Protein AF-A0A410JWW4-F1 (afdb_monomer_lite)

Sequence (128 aa):
MNNLTDREINEAKKRTKYIYPDNISHEHNDCIKIAYEWLDAQKKNKSQTTKRFMLKHYIQEWSGKYISTSDVEVAATLHPEINGQYPFYNISSRLTEPSVSRLENIGEPEHSNTNRNKHKSEIYKLHE

Radius of gyration: 13.79 Å; chains: 1; bounding box: 29×35×34 Å

Foldseek 3Di:
DPPDDPVLLVVLLVVQDDPCPVDADDPDLLLLLLLLQQVVQFDFAPDWDPDFDPVQVLSCLLQVDHHDLNSNRSSLSPHPRWDDGPPIIRTDPQGEREDPVSCVPRDDPPPPDDDNVRRDCV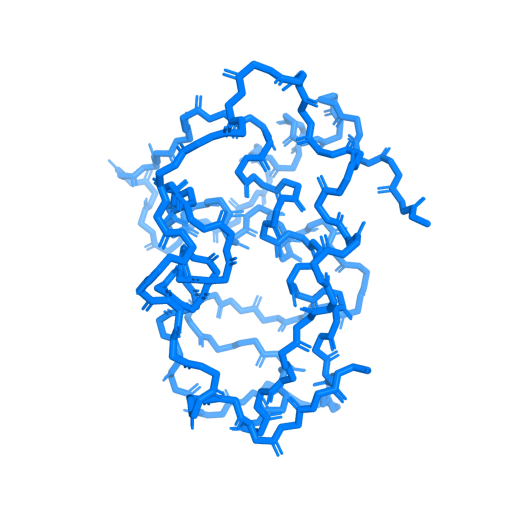SHNHYD

Structure (mmCIF, N/CA/C/O backbone):
data_AF-A0A410JWW4-F1
#
_entry.id   AF-A0A410JWW4-F1
#
loop_
_atom_site.group_PDB
_atom_site.id
_atom_site.type_symbol
_atom_site.label_atom_id
_atom_site.label_alt_id
_atom_site.label_comp_id
_atom_site.label_asym_id
_atom_site.label_entity_id
_atom_site.label_seq_id
_atom_site.pdbx_PDB_ins_code
_atom_site.Cartn_x
_atom_site.Cartn_y
_atom_site.Cartn_z
_atom_site.occupancy
_atom_site.B_iso_or_equiv
_atom_site.auth_seq_id
_atom_site.auth_comp_id
_atom_site.auth_asym_id
_atom_site.auth_atom_id
_atom_site.pdbx_PDB_model_num
ATOM 1 N N . MET A 1 1 ? -8.385 -6.207 -10.343 1.00 47.81 1 MET A N 1
ATOM 2 C CA . MET A 1 1 ? -7.056 -5.595 -10.158 1.00 47.81 1 MET A CA 1
ATOM 3 C C . MET A 1 1 ? -7.096 -4.190 -10.718 1.00 47.81 1 MET A C 1
ATOM 5 O O . MET A 1 1 ? -7.490 -4.021 -11.868 1.00 47.81 1 MET A O 1
ATOM 9 N N . ASN A 1 2 ? -6.752 -3.197 -9.899 1.00 56.06 2 ASN A N 1
ATOM 10 C CA . ASN A 1 2 ? -6.507 -1.845 -10.388 1.00 56.06 2 ASN A CA 1
ATOM 11 C C . ASN A 1 2 ? -5.116 -1.838 -11.027 1.00 56.06 2 ASN A C 1
ATOM 13 O O . ASN A 1 2 ? -4.115 -1.923 -10.323 1.00 56.06 2 ASN A O 1
ATOM 17 N N . ASN A 1 3 ? -5.042 -1.754 -12.354 1.00 69.81 3 ASN A N 1
ATOM 18 C CA . ASN A 1 3 ? -3.763 -1.643 -13.054 1.00 69.81 3 ASN A CA 1
ATOM 19 C C . ASN A 1 3 ? -3.198 -0.229 -12.866 1.00 69.81 3 ASN A C 1
ATOM 21 O O . ASN A 1 3 ? -3.427 0.643 -13.702 1.00 69.81 3 ASN A O 1
ATOM 25 N N . LEU A 1 4 ? -2.482 -0.002 -11.760 1.00 86.81 4 LEU A N 1
ATOM 26 C CA . LEU A 1 4 ? -1.752 1.243 -11.517 1.00 86.81 4 LEU A CA 1
ATOM 27 C C . LEU A 1 4 ? -0.768 1.502 -12.662 1.00 86.81 4 LEU A C 1
ATOM 29 O O . LEU A 1 4 ? 0.158 0.720 -12.895 1.00 86.81 4 LEU A O 1
ATOM 33 N N . THR A 1 5 ? -0.952 2.619 -13.360 1.00 90.75 5 THR A N 1
ATOM 34 C CA . THR A 1 5 ? -0.058 3.025 -14.446 1.00 90.75 5 THR A CA 1
ATOM 35 C C . THR A 1 5 ? 1.188 3.718 -13.903 1.00 90.75 5 THR A C 1
ATOM 37 O O . THR A 1 5 ? 1.152 4.395 -12.873 1.00 90.75 5 THR A O 1
ATOM 40 N N . ASP A 1 6 ? 2.298 3.641 -14.639 1.00 91.69 6 ASP A N 1
ATOM 41 C CA . ASP A 1 6 ? 3.528 4.354 -14.268 1.00 91.69 6 ASP A CA 1
ATOM 42 C C . ASP A 1 6 ? 3.313 5.866 -14.162 1.00 91.69 6 ASP A C 1
ATOM 44 O O . ASP A 1 6 ? 3.928 6.533 -13.331 1.00 91.69 6 ASP A O 1
ATOM 48 N N . ARG A 1 7 ? 2.393 6.409 -14.968 1.00 93.50 7 ARG A N 1
ATOM 49 C CA . ARG A 1 7 ? 1.996 7.815 -14.892 1.00 93.50 7 ARG A CA 1
ATOM 50 C C . ARG A 1 7 ? 1.359 8.141 -13.543 1.00 93.50 7 ARG A C 1
ATOM 52 O O . ARG A 1 7 ? 1.766 9.110 -12.911 1.00 93.50 7 ARG A O 1
ATOM 59 N N . GLU A 1 8 ? 0.390 7.348 -13.093 1.00 94.94 8 GLU A N 1
ATOM 60 C CA . GLU A 1 8 ? -0.265 7.556 -11.793 1.00 94.94 8 GLU A CA 1
ATOM 61 C C . GLU A 1 8 ? 0.720 7.415 -10.638 1.00 94.94 8 GLU A C 1
ATOM 63 O O . GLU A 1 8 ? 0.705 8.231 -9.718 1.00 94.94 8 GLU A O 1
ATOM 68 N N . ILE A 1 9 ? 1.616 6.429 -10.714 1.00 95.69 9 ILE A N 1
ATOM 69 C CA . ILE A 1 9 ? 2.665 6.223 -9.716 1.00 95.69 9 ILE A CA 1
ATOM 70 C C . ILE A 1 9 ? 3.601 7.434 -9.659 1.00 95.69 9 ILE A C 1
ATOM 72 O O . ILE A 1 9 ? 3.890 7.941 -8.577 1.00 95.69 9 ILE A O 1
ATOM 76 N N . ASN A 1 10 ? 4.047 7.943 -10.807 1.00 95.25 10 ASN A N 1
ATOM 77 C CA . ASN A 1 10 ? 4.946 9.093 -10.855 1.00 95.25 10 ASN A CA 1
ATOM 78 C C . ASN A 1 10 ? 4.280 10.387 -10.366 1.00 95.25 10 ASN A C 1
ATOM 80 O O . ASN A 1 10 ? 4.928 11.184 -9.691 1.00 95.25 10 ASN A O 1
ATOM 84 N N . GLU A 1 11 ? 2.988 10.588 -10.633 1.00 96.12 11 GLU A N 1
ATOM 85 C CA . GLU A 1 11 ? 2.239 11.707 -10.050 1.00 96.12 11 GLU A CA 1
ATOM 86 C C . GLU A 1 11 ? 2.031 11.534 -8.540 1.00 96.12 11 GLU A C 1
ATOM 88 O O . GLU A 1 11 ? 2.179 12.487 -7.771 1.00 96.12 11 GLU A O 1
ATOM 93 N N . ALA A 1 12 ? 1.765 10.310 -8.079 1.00 96.12 12 ALA A N 1
ATOM 94 C CA . ALA A 1 12 ? 1.653 10.022 -6.657 1.00 96.12 12 ALA A CA 1
ATOM 95 C C . ALA A 1 12 ? 2.970 10.275 -5.914 1.00 96.12 12 ALA A C 1
ATOM 97 O O . ALA A 1 12 ? 2.942 10.881 -4.842 1.00 96.12 12 ALA A O 1
ATOM 98 N N . LYS A 1 13 ? 4.122 9.918 -6.497 1.00 96.56 13 LYS A N 1
ATOM 99 C CA . LYS A 1 13 ? 5.445 10.203 -5.915 1.00 96.56 13 LYS A CA 1
ATOM 100 C C . LYS A 1 13 ? 5.651 11.688 -5.608 1.00 96.56 13 LYS A C 1
ATOM 102 O O . LYS A 1 13 ? 6.256 12.010 -4.590 1.00 96.56 13 LYS A O 1
ATOM 107 N N . LYS A 1 14 ? 5.127 12.591 -6.444 1.00 95.31 14 LYS A N 1
ATOM 108 C CA . LYS A 1 14 ? 5.266 14.049 -6.265 1.00 95.31 14 LYS A CA 1
ATOM 109 C C . LYS A 1 14 ? 4.431 14.602 -5.109 1.00 95.31 14 LYS A C 1
ATOM 111 O O . LYS A 1 14 ? 4.823 15.587 -4.497 1.00 95.31 14 LYS A O 1
ATOM 116 N N . ARG A 1 15 ? 3.272 13.996 -4.827 1.00 94.69 15 ARG A N 1
ATOM 117 C CA . ARG A 1 15 ? 2.331 14.459 -3.785 1.00 94.69 15 ARG A CA 1
ATOM 118 C C . ARG A 1 15 ? 2.381 13.648 -2.489 1.00 94.69 15 ARG A C 1
ATOM 120 O O . ARG A 1 15 ? 1.729 14.021 -1.517 1.00 94.69 15 ARG A O 1
ATOM 127 N N . THR A 1 16 ? 3.099 12.526 -2.482 1.00 96.38 16 THR A N 1
ATOM 128 C CA . THR A 1 16 ? 3.241 11.664 -1.305 1.00 96.38 16 THR A CA 1
ATOM 129 C C . THR A 1 16 ? 3.974 12.423 -0.209 1.00 96.38 16 T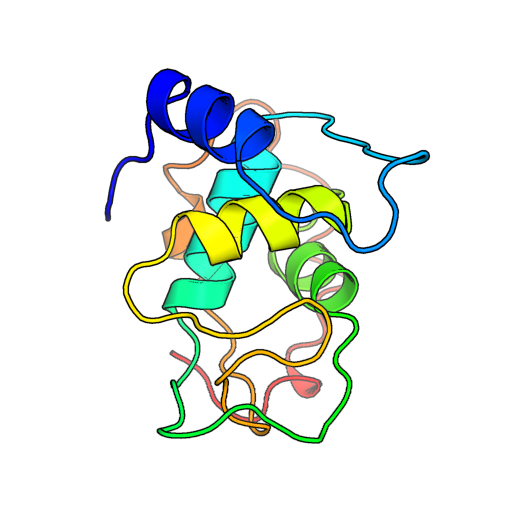HR A C 1
ATOM 131 O O . THR A 1 16 ? 5.041 12.995 -0.427 1.00 96.38 16 THR A O 1
ATOM 134 N N . LYS A 1 17 ? 3.401 12.423 0.995 1.00 94.75 17 LYS A N 1
ATOM 135 C CA . LYS A 1 17 ? 4.056 12.990 2.170 1.00 94.75 17 LYS A CA 1
ATOM 136 C C . LYS A 1 17 ? 4.960 11.935 2.798 1.00 94.75 17 LYS A C 1
ATOM 138 O O . LYS A 1 17 ? 4.498 11.141 3.614 1.00 94.75 17 LYS A O 1
ATOM 143 N N . TYR A 1 18 ? 6.229 11.955 2.414 1.00 95.06 18 TYR A N 1
ATOM 144 C CA . TYR A 1 18 ? 7.246 11.065 2.966 1.00 95.06 18 TYR A CA 1
ATOM 145 C C . TYR A 1 18 ? 7.582 11.430 4.411 1.00 95.06 18 TYR A C 1
ATOM 147 O O . TYR A 1 18 ? 7.784 12.601 4.739 1.00 95.06 18 TYR A O 1
ATOM 155 N N . ILE A 1 19 ? 7.700 10.421 5.270 1.00 93.25 19 ILE A N 1
ATOM 156 C CA . ILE A 1 19 ? 8.191 10.583 6.642 1.00 93.25 19 ILE A CA 1
ATOM 157 C C . ILE A 1 19 ? 9.685 10.950 6.679 1.00 93.25 19 ILE A C 1
ATOM 159 O O . ILE A 1 19 ? 10.128 11.622 7.608 1.00 93.25 19 ILE A O 1
ATOM 163 N N . TYR A 1 20 ? 10.448 10.549 5.655 1.00 90.69 20 TYR A N 1
ATOM 164 C CA . TYR A 1 20 ? 11.869 10.868 5.483 1.00 90.69 20 TYR A CA 1
ATOM 165 C C . TYR A 1 20 ? 12.105 11.549 4.121 1.00 90.69 20 TYR A C 1
ATOM 167 O O . TYR A 1 20 ? 12.564 10.892 3.186 1.00 90.69 20 TYR A O 1
ATOM 175 N N . PRO A 1 21 ? 11.777 12.847 3.972 1.00 88.81 21 PRO A N 1
ATOM 176 C CA . PRO A 1 21 ? 11.843 13.539 2.680 1.00 88.81 21 PRO A CA 1
ATOM 177 C C . PRO A 1 21 ? 13.263 13.632 2.098 1.00 88.81 21 PRO A C 1
ATOM 179 O O . PRO A 1 21 ? 13.413 13.641 0.882 1.00 88.81 21 PRO A O 1
ATOM 182 N N . ASP A 1 22 ? 14.299 13.625 2.941 1.00 90.50 22 ASP A N 1
ATOM 183 C CA . ASP A 1 22 ? 15.704 13.675 2.505 1.00 90.50 22 ASP A CA 1
ATOM 184 C C . ASP A 1 22 ? 16.278 12.297 2.115 1.00 90.50 22 ASP A C 1
ATOM 186 O O . ASP A 1 22 ? 17.436 12.193 1.716 1.00 90.50 22 ASP A O 1
ATOM 190 N N . ASN A 1 23 ? 15.499 11.216 2.256 1.00 87.44 23 ASN A N 1
ATOM 191 C CA . ASN A 1 23 ? 15.943 9.842 2.004 1.00 87.44 23 ASN A CA 1
ATOM 192 C C . ASN A 1 23 ? 14.845 9.014 1.320 1.00 87.44 23 ASN A C 1
ATOM 194 O O . ASN A 1 23 ? 14.411 7.969 1.815 1.00 87.44 23 ASN A O 1
ATOM 198 N N . ILE A 1 24 ? 14.360 9.528 0.191 1.00 90.25 24 ILE A N 1
ATOM 199 C CA . ILE A 1 24 ? 13.378 8.850 -0.655 1.00 90.25 24 ILE A CA 1
ATOM 200 C C . ILE A 1 24 ? 14.115 7.848 -1.545 1.00 90.25 24 ILE A C 1
ATOM 202 O O . ILE A 1 24 ? 15.019 8.223 -2.289 1.00 90.25 24 ILE A O 1
ATOM 206 N N . SER A 1 25 ? 13.704 6.581 -1.496 1.00 87.12 25 SER A N 1
ATOM 207 C CA . SER A 1 25 ? 14.258 5.525 -2.349 1.00 87.12 25 SER A CA 1
ATOM 208 C C . SER A 1 25 ? 13.142 4.792 -3.081 1.00 87.12 25 SER A C 1
ATOM 210 O O . SER A 1 25 ? 12.239 4.245 -2.450 1.00 87.12 25 SER A O 1
ATOM 212 N N . HIS A 1 26 ? 13.213 4.780 -4.409 1.00 85.94 26 HIS A N 1
ATOM 213 C CA . HIS A 1 26 ? 12.315 4.033 -5.284 1.00 85.94 26 HIS A CA 1
ATOM 214 C C . HIS A 1 26 ? 13.161 3.279 -6.302 1.00 85.94 26 HIS A C 1
ATOM 216 O O . HIS A 1 26 ? 13.718 3.900 -7.206 1.00 85.94 26 HIS A O 1
ATOM 222 N N . GLU A 1 27 ? 13.262 1.959 -6.162 1.00 78.56 27 GLU A N 1
ATOM 223 C CA . GLU A 1 27 ? 14.019 1.142 -7.119 1.00 78.56 27 GLU A CA 1
ATOM 224 C C . GLU A 1 27 ? 13.217 0.908 -8.401 1.00 78.56 27 GLU A C 1
ATOM 226 O O . GLU A 1 27 ? 13.719 1.129 -9.500 1.00 78.56 27 GLU A O 1
ATOM 231 N N . HIS A 1 28 ? 11.949 0.505 -8.269 1.00 88.62 28 HIS A N 1
ATOM 232 C CA . HIS A 1 28 ? 11.073 0.239 -9.406 1.00 88.62 28 HIS A CA 1
ATOM 233 C C . HIS A 1 28 ? 9.607 0.537 -9.076 1.00 88.62 28 HIS A C 1
ATOM 235 O O . HIS A 1 28 ? 9.167 0.387 -7.935 1.00 88.62 28 HIS A O 1
ATOM 241 N N . ASN A 1 29 ? 8.813 0.909 -10.085 1.00 93.06 29 ASN A N 1
ATOM 242 C CA . ASN A 1 29 ? 7.371 1.122 -9.910 1.00 93.06 29 ASN A CA 1
ATOM 243 C C . ASN A 1 29 ? 6.636 -0.157 -9.492 1.00 93.06 29 ASN A C 1
ATOM 245 O O . ASN A 1 29 ? 5.616 -0.087 -8.811 1.00 93.06 29 ASN A O 1
ATOM 249 N N . ASP A 1 30 ? 7.170 -1.324 -9.842 1.00 91.69 30 ASP A N 1
ATOM 250 C CA . ASP A 1 30 ? 6.588 -2.598 -9.425 1.00 91.69 30 ASP A CA 1
ATOM 251 C C . ASP A 1 30 ? 6.670 -2.807 -7.911 1.00 91.69 30 ASP A C 1
ATOM 253 O O . ASP A 1 30 ? 5.746 -3.380 -7.347 1.00 91.69 30 ASP A O 1
ATOM 257 N N . CYS A 1 31 ? 7.675 -2.261 -7.213 1.00 93.75 31 CYS A N 1
ATOM 258 C CA . CYS A 1 31 ? 7.716 -2.294 -5.746 1.00 93.75 31 CYS A CA 1
ATOM 259 C C . CYS A 1 31 ? 6.508 -1.563 -5.133 1.00 93.75 31 CYS A C 1
ATOM 261 O O . CYS A 1 31 ? 5.926 -2.020 -4.150 1.00 93.75 31 CYS A O 1
ATOM 263 N N . ILE A 1 32 ? 6.070 -0.469 -5.764 1.00 95.56 32 ILE A N 1
ATOM 264 C CA . ILE A 1 32 ? 4.875 0.286 -5.362 1.00 95.56 32 ILE A CA 1
ATOM 265 C C . ILE A 1 32 ? 3.604 -0.511 -5.674 1.00 95.56 32 ILE A C 1
ATOM 267 O O . ILE A 1 32 ? 2.705 -0.565 -4.837 1.00 95.56 32 ILE A O 1
ATOM 271 N N . LYS A 1 33 ? 3.531 -1.178 -6.833 1.00 95.06 33 LYS A N 1
ATOM 272 C CA . LYS A 1 33 ? 2.399 -2.057 -7.186 1.00 95.06 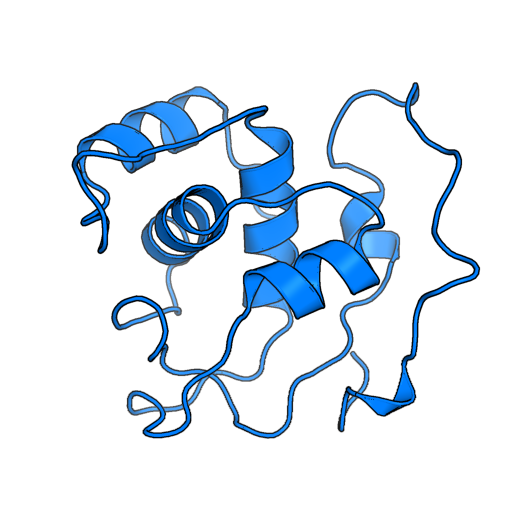33 LYS A CA 1
ATOM 273 C C . LYS A 1 33 ? 2.282 -3.244 -6.223 1.00 95.06 33 LYS A C 1
ATOM 275 O O . LYS A 1 33 ? 1.192 -3.532 -5.743 1.00 95.06 33 LYS A O 1
ATOM 280 N N . ILE A 1 34 ? 3.402 -3.877 -5.870 1.00 94.31 34 ILE A N 1
ATOM 281 C CA . ILE A 1 34 ? 3.464 -4.950 -4.866 1.00 94.31 34 ILE A CA 1
ATOM 282 C C . ILE A 1 34 ? 2.956 -4.441 -3.512 1.00 94.31 34 ILE A C 1
ATOM 284 O O . ILE A 1 34 ? 2.107 -5.074 -2.886 1.00 94.31 34 ILE A O 1
ATOM 288 N N . ALA A 1 35 ? 3.451 -3.287 -3.054 1.00 96.19 35 ALA A N 1
ATOM 289 C CA . ALA A 1 35 ? 2.998 -2.696 -1.799 1.00 96.19 35 ALA A CA 1
ATOM 290 C C . ALA A 1 35 ? 1.500 -2.346 -1.833 1.00 96.19 35 ALA A C 1
ATOM 292 O O . ALA A 1 35 ? 0.815 -2.523 -0.826 1.00 96.19 35 ALA A O 1
ATOM 293 N N . TYR A 1 36 ? 0.983 -1.900 -2.981 1.00 96.44 36 TYR A N 1
ATOM 294 C CA . TYR A 1 36 ? -0.437 -1.616 -3.174 1.00 96.44 36 TYR A CA 1
ATOM 295 C C . TYR A 1 36 ? -1.291 -2.874 -3.022 1.00 96.44 36 TYR A C 1
ATOM 297 O O . TYR A 1 36 ? -2.221 -2.865 -2.223 1.00 96.44 36 TYR A O 1
ATOM 305 N N . GLU A 1 37 ? -0.948 -3.961 -3.715 1.00 95.69 37 GLU A N 1
ATOM 306 C CA . GLU A 1 37 ? -1.685 -5.229 -3.622 1.00 95.69 37 GLU A CA 1
ATOM 307 C C . GLU A 1 37 ? -1.672 -5.804 -2.202 1.00 95.69 37 GLU A C 1
ATOM 309 O O . GLU A 1 37 ? -2.689 -6.292 -1.709 1.00 95.69 37 GLU A O 1
ATOM 314 N N . TRP A 1 38 ? -0.545 -5.683 -1.493 1.00 96.38 38 TRP A N 1
ATOM 315 C CA . TRP A 1 38 ? -0.479 -6.112 -0.098 1.00 96.38 38 TRP A CA 1
ATOM 316 C C . TRP A 1 38 ? -1.394 -5.276 0.809 1.00 96.38 38 TRP A C 1
ATOM 318 O O . TRP A 1 38 ? -2.062 -5.831 1.685 1.00 96.38 38 TRP A O 1
ATOM 328 N N . LEU A 1 39 ? -1.431 -3.949 0.618 1.00 96.75 39 LEU A N 1
ATOM 329 C CA . LEU A 1 39 ? -2.312 -3.040 1.364 1.00 96.75 39 LEU A CA 1
ATOM 330 C C . LEU A 1 39 ? -3.792 -3.280 1.033 1.00 96.75 39 LEU A C 1
ATOM 332 O O . LEU A 1 39 ? -4.635 -3.208 1.932 1.00 96.75 39 LEU A O 1
ATOM 336 N N . ASP A 1 40 ? -4.096 -3.592 -0.225 1.00 96.62 40 ASP A N 1
ATOM 337 C CA . ASP A 1 40 ? -5.444 -3.889 -0.703 1.00 96.62 40 ASP A CA 1
ATOM 338 C C . ASP A 1 40 ? -6.038 -5.128 -0.026 1.00 96.62 40 ASP A C 1
ATOM 340 O O . ASP A 1 40 ? -7.168 -5.083 0.461 1.00 96.62 40 ASP A O 1
ATOM 344 N N . ALA A 1 41 ? -5.241 -6.181 0.145 1.00 96.06 41 ALA A N 1
ATOM 345 C CA . ALA A 1 41 ? -5.654 -7.398 0.842 1.00 96.06 41 ALA A CA 1
ATOM 346 C C . ALA A 1 41 ? -5.916 -7.214 2.350 1.00 96.06 41 ALA A C 1
ATOM 348 O O . ALA A 1 41 ? -6.508 -8.077 3.000 1.00 96.06 41 ALA A O 1
ATOM 349 N N . GLN A 1 42 ? -5.477 -6.106 2.960 1.00 96.81 42 GLN A N 1
ATOM 350 C CA . GLN A 1 42 ? -5.688 -5.908 4.392 1.00 96.81 42 GLN A CA 1
ATOM 351 C C . GLN A 1 42 ? -7.146 -5.575 4.710 1.00 96.81 42 GLN A C 1
ATOM 353 O O . GLN A 1 42 ? -7.837 -4.877 3.971 1.00 96.81 42 GLN A O 1
ATOM 358 N N . LYS A 1 43 ? -7.594 -5.970 5.904 1.00 96.31 43 LYS A N 1
ATOM 359 C CA . LYS A 1 43 ? -8.832 -5.447 6.490 1.00 96.31 43 LYS A CA 1
ATOM 360 C C . LYS A 1 43 ? -8.629 -4.003 6.961 1.00 96.31 43 LYS A C 1
ATOM 362 O O . LYS A 1 43 ? -7.794 -3.753 7.835 1.00 96.31 43 LYS A O 1
ATOM 367 N N . LYS A 1 44 ? -9.435 -3.071 6.445 1.00 96.50 44 LYS A N 1
ATOM 368 C CA . LYS A 1 44 ? -9.416 -1.652 6.835 1.00 96.50 44 LYS A CA 1
ATOM 369 C C . LYS A 1 44 ? -10.244 -1.418 8.108 1.00 96.50 44 LYS A C 1
ATOM 371 O O . LYS A 1 44 ? -11.296 -2.021 8.319 1.00 96.50 44 LYS A O 1
ATOM 376 N N . ASN A 1 45 ? -9.764 -0.524 8.963 1.00 94.31 45 ASN A N 1
ATOM 377 C CA . ASN A 1 45 ? -10.441 -0.021 10.153 1.00 94.31 45 ASN A CA 1
ATOM 378 C C . ASN A 1 45 ? -11.044 1.363 9.874 1.00 94.31 45 ASN A C 1
ATOM 380 O O . ASN A 1 45 ? -10.573 2.101 9.009 1.00 94.31 45 ASN A O 1
ATOM 384 N N . LYS A 1 46 ? -12.051 1.752 10.668 1.00 92.12 46 LYS A N 1
ATOM 385 C CA . LYS A 1 46 ? -12.643 3.102 10.604 1.00 92.12 46 LYS A CA 1
ATOM 386 C C . LYS A 1 46 ? -11.676 4.202 11.057 1.00 92.12 46 LYS A C 1
ATOM 388 O O . LYS A 1 46 ? -11.795 5.337 10.618 1.00 92.12 46 LYS A O 1
ATOM 393 N N . SER A 1 47 ? -10.739 3.870 11.943 1.00 91.69 47 SER A N 1
ATOM 394 C CA . SER A 1 47 ? -9.723 4.777 12.475 1.00 91.69 47 SER A CA 1
ATOM 395 C C . SER A 1 47 ? -8.319 4.239 12.208 1.00 91.69 47 SER A C 1
ATOM 397 O O . SER A 1 47 ? -8.126 3.038 12.001 1.00 91.69 47 SER A O 1
ATOM 399 N N . GLN A 1 48 ? -7.326 5.128 12.262 1.00 90.88 48 GLN A N 1
ATOM 400 C CA . GLN A 1 48 ? -5.915 4.744 12.244 1.00 90.88 48 GLN A CA 1
ATOM 401 C C . GLN A 1 48 ? -5.603 3.784 13.396 1.00 90.88 48 GLN A C 1
ATOM 403 O O . GLN A 1 48 ? -6.174 3.882 14.487 1.00 90.88 48 GLN A O 1
ATOM 408 N N . THR A 1 49 ? -4.697 2.844 13.147 1.00 88.19 49 THR A N 1
ATOM 409 C CA . THR A 1 49 ? -4.168 1.980 14.200 1.00 88.19 49 THR A CA 1
ATOM 410 C C . THR A 1 49 ? -3.155 2.739 15.054 1.00 88.19 49 THR A C 1
ATOM 412 O O . THR A 1 49 ? -2.351 3.515 14.544 1.00 88.19 49 THR A O 1
ATOM 415 N N . THR A 1 50 ? -3.139 2.473 16.358 1.00 87.44 50 THR A N 1
ATOM 416 C CA . THR A 1 50 ? -2.072 2.949 17.254 1.00 87.44 50 THR A CA 1
ATOM 417 C C . THR A 1 50 ? -0.836 2.050 17.202 1.00 87.44 50 THR A C 1
ATOM 419 O O . THR A 1 50 ? 0.231 2.412 17.697 1.00 87.44 50 THR A O 1
ATOM 422 N N . LYS A 1 51 ? -0.953 0.860 16.597 1.00 88.06 51 LYS A N 1
ATOM 423 C CA . LYS A 1 51 ? 0.140 -0.105 16.511 1.00 88.06 51 LYS A CA 1
ATOM 424 C C . LYS A 1 51 ? 1.074 0.235 15.353 1.00 88.06 51 LYS A C 1
ATOM 426 O O . LYS A 1 51 ? 0.681 0.198 14.194 1.00 88.06 51 LYS A O 1
ATOM 431 N N . ARG A 1 52 ? 2.346 0.473 15.667 1.00 88.31 52 ARG A N 1
ATOM 432 C CA . ARG A 1 52 ? 3.394 0.670 14.664 1.00 88.31 52 ARG A CA 1
ATOM 433 C C . ARG A 1 52 ? 3.685 -0.636 13.928 1.00 88.31 52 ARG A C 1
ATOM 435 O O . ARG A 1 52 ? 4.085 -1.618 14.554 1.00 88.31 52 ARG A O 1
ATOM 442 N N . PHE A 1 53 ? 3.560 -0.620 12.606 1.00 83.94 53 PHE A N 1
ATOM 443 C CA . PHE A 1 53 ? 4.004 -1.718 11.753 1.00 83.94 53 PHE A CA 1
ATOM 444 C C . PHE A 1 53 ? 5.130 -1.267 10.831 1.00 83.94 53 PHE A C 1
ATOM 446 O O . PHE A 1 53 ? 5.014 -0.262 10.135 1.00 83.94 53 PHE A O 1
ATOM 453 N N . MET A 1 54 ? 6.216 -2.039 10.785 1.00 90.94 54 MET A N 1
ATOM 454 C CA . MET A 1 54 ? 7.229 -1.873 9.745 1.00 90.94 54 MET A CA 1
ATOM 455 C C . MET A 1 54 ? 6.776 -2.603 8.478 1.00 90.94 54 MET A C 1
ATOM 457 O O . MET A 1 54 ? 7.317 -3.653 8.142 1.00 90.94 54 MET A O 1
ATOM 461 N N . LEU A 1 55 ? 5.733 -2.079 7.822 1.00 93.62 55 LEU A N 1
ATOM 462 C CA . LEU A 1 55 ? 5.011 -2.776 6.747 1.00 93.62 55 LEU A CA 1
ATOM 463 C C . LEU A 1 55 ? 5.911 -3.237 5.609 1.00 93.62 55 LEU A C 1
ATOM 465 O O . LEU A 1 55 ? 5.713 -4.336 5.104 1.00 93.62 55 LEU A O 1
ATOM 469 N N . LYS A 1 56 ? 6.959 -2.471 5.289 1.00 93.81 56 LYS A N 1
ATOM 470 C CA . LYS A 1 56 ? 7.936 -2.881 4.281 1.00 93.81 56 LYS A CA 1
ATOM 471 C C . LYS A 1 56 ? 8.487 -4.288 4.531 1.00 93.81 56 LYS A C 1
ATOM 473 O O . LYS A 1 56 ? 8.585 -5.061 3.596 1.00 93.81 56 LYS A O 1
ATOM 478 N N . HIS A 1 57 ? 8.767 -4.675 5.778 1.00 92.31 57 HIS A N 1
ATOM 479 C CA . HIS A 1 57 ? 9.324 -5.998 6.064 1.00 92.31 57 HIS A CA 1
ATOM 480 C C . HIS A 1 57 ? 8.322 -7.122 5.782 1.00 92.31 57 HIS A C 1
ATOM 482 O O . HIS A 1 57 ? 8.707 -8.125 5.195 1.00 92.31 57 HIS A O 1
ATOM 488 N N . TYR A 1 58 ? 7.042 -6.918 6.106 1.00 93.25 58 TYR A N 1
ATOM 489 C CA . TYR A 1 58 ? 5.974 -7.876 5.800 1.00 93.25 58 TYR A CA 1
ATOM 490 C C . TYR A 1 58 ? 5.777 -8.031 4.289 1.00 93.25 58 TYR A C 1
ATOM 492 O O . TYR A 1 58 ? 5.675 -9.147 3.787 1.00 93.25 58 TYR A O 1
ATOM 500 N N . ILE A 1 59 ? 5.786 -6.914 3.556 1.00 94.19 59 ILE A N 1
ATOM 501 C CA . ILE A 1 59 ? 5.610 -6.903 2.098 1.00 94.19 59 ILE A CA 1
ATOM 502 C C . ILE A 1 59 ? 6.819 -7.545 1.406 1.00 94.19 59 ILE A C 1
ATOM 504 O O . ILE A 1 59 ? 6.645 -8.333 0.478 1.00 94.19 59 ILE A O 1
ATOM 508 N N . GLN A 1 60 ? 8.043 -7.262 1.864 1.00 92.31 60 GLN A N 1
ATOM 509 C CA . GLN A 1 60 ? 9.259 -7.909 1.359 1.00 92.31 60 GLN A CA 1
ATOM 510 C C . GLN A 1 60 ? 9.231 -9.420 1.597 1.00 92.31 60 GLN A C 1
ATOM 512 O O . GLN A 1 60 ? 9.599 -10.192 0.719 1.00 92.31 60 GLN A O 1
ATOM 517 N N . GLU A 1 61 ? 8.795 -9.851 2.781 1.00 89.62 61 GLU A N 1
ATOM 518 C CA . GLU A 1 61 ? 8.713 -11.271 3.119 1.00 89.62 61 GLU A CA 1
ATOM 519 C C . GLU A 1 61 ? 7.630 -11.995 2.310 1.00 89.62 61 GLU A C 1
ATOM 521 O O . GLU A 1 61 ? 7.814 -13.144 1.916 1.00 89.62 61 GLU A O 1
ATOM 526 N N . TRP A 1 62 ? 6.512 -11.325 2.030 1.00 90.56 62 TRP A N 1
ATOM 527 C CA . TRP A 1 62 ? 5.444 -11.846 1.179 1.00 90.56 62 TRP A CA 1
ATOM 528 C C . TRP A 1 62 ? 5.849 -11.925 -0.299 1.00 90.56 62 TRP A C 1
ATOM 530 O O . TRP A 1 62 ? 5.676 -12.960 -0.937 1.00 90.56 62 TRP A O 1
ATOM 540 N N . SER A 1 63 ? 6.430 -10.855 -0.841 1.00 88.88 63 SER A N 1
ATOM 541 C CA . SER A 1 63 ? 6.756 -10.757 -2.270 1.00 88.88 63 SER A CA 1
ATOM 542 C C . SER A 1 63 ? 8.106 -11.365 -2.657 1.00 88.88 63 SER A C 1
ATOM 544 O O . SER A 1 63 ? 8.340 -11.663 -3.826 1.00 88.88 63 SER A O 1
ATOM 546 N N . GLY A 1 64 ? 9.030 -11.514 -1.704 1.00 87.25 64 GLY A N 1
ATOM 547 C CA . GLY A 1 64 ? 10.428 -11.857 -1.973 1.00 87.25 64 GLY A CA 1
ATOM 548 C C . GLY A 1 64 ? 11.228 -10.741 -2.661 1.00 87.25 64 GLY A C 1
ATOM 549 O O . GLY A 1 64 ? 12.362 -10.982 -3.074 1.00 87.25 64 GLY A O 1
ATOM 550 N N . LYS A 1 65 ? 10.663 -9.535 -2.793 1.00 87.69 65 LYS A N 1
ATOM 551 C CA . LYS A 1 65 ? 11.290 -8.362 -3.418 1.00 87.69 65 LYS A CA 1
ATOM 552 C C . LYS A 1 65 ? 11.725 -7.351 -2.369 1.00 87.69 65 LYS A C 1
ATOM 554 O O . LYS A 1 65 ? 11.182 -7.323 -1.269 1.00 87.69 65 LYS A O 1
ATOM 559 N N . TYR A 1 66 ? 12.703 -6.516 -2.707 1.00 90.31 66 TYR A N 1
ATOM 560 C CA . TYR A 1 66 ? 13.049 -5.360 -1.885 1.00 90.31 66 TYR A CA 1
ATOM 561 C C . TYR A 1 66 ? 11.950 -4.293 -1.998 1.00 90.31 66 TYR A C 1
ATOM 563 O O . TYR A 1 66 ? 11.498 -3.994 -3.100 1.00 90.31 66 TYR A O 1
ATOM 571 N N . ILE A 1 67 ? 11.513 -3.743 -0.860 1.00 93.38 67 ILE A N 1
ATOM 572 C CA . ILE A 1 67 ? 10.459 -2.723 -0.778 1.00 93.38 67 ILE A CA 1
ATOM 573 C C . ILE A 1 67 ? 10.929 -1.648 0.194 1.00 93.38 67 ILE A C 1
ATOM 575 O O . ILE A 1 67 ? 11.209 -1.923 1.367 1.00 93.38 67 ILE A O 1
ATOM 579 N N . SER A 1 68 ? 11.004 -0.407 -0.269 1.00 94.81 68 SER A N 1
ATOM 580 C CA . SER A 1 68 ? 11.394 0.709 0.584 1.00 94.81 68 SER A CA 1
ATOM 581 C C . SER A 1 68 ? 10.213 1.204 1.433 1.00 94.81 68 SER A C 1
ATOM 583 O O . SER A 1 68 ? 9.052 0.870 1.201 1.00 94.81 68 SER A O 1
ATOM 585 N N . THR A 1 69 ? 10.487 2.036 2.445 1.00 95.94 69 THR A N 1
ATOM 586 C CA . THR A 1 69 ? 9.405 2.737 3.164 1.00 95.94 69 THR A CA 1
ATOM 587 C C . THR A 1 69 ? 8.634 3.659 2.216 1.00 95.94 69 THR A C 1
ATOM 589 O O . THR A 1 69 ? 7.407 3.681 2.258 1.00 95.94 69 THR A O 1
ATOM 592 N N . SER A 1 70 ? 9.347 4.370 1.338 1.00 96.94 70 SER A N 1
ATOM 593 C CA . SER A 1 70 ? 8.763 5.302 0.375 1.00 96.94 70 SER A CA 1
ATOM 594 C C . SER A 1 70 ? 7.824 4.593 -0.599 1.00 96.94 70 SER A C 1
ATOM 596 O O . SER A 1 70 ? 6.783 5.146 -0.939 1.00 96.94 70 SER A O 1
ATOM 598 N N . ASP A 1 71 ? 8.126 3.352 -0.997 1.00 96.81 71 ASP A N 1
ATOM 599 C CA . ASP A 1 71 ? 7.238 2.564 -1.859 1.00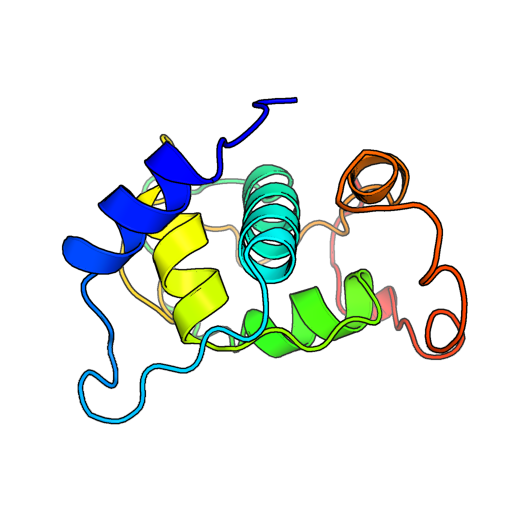 96.81 71 ASP A CA 1
ATOM 600 C C . ASP A 1 71 ? 5.884 2.299 -1.186 1.00 96.81 71 ASP A C 1
ATOM 602 O O . ASP A 1 71 ? 4.832 2.464 -1.807 1.00 96.81 71 ASP A O 1
ATOM 606 N N . VAL A 1 72 ? 5.902 1.966 0.111 1.00 97.12 72 VAL A N 1
ATOM 607 C CA . VAL A 1 72 ? 4.683 1.782 0.916 1.00 97.12 72 VAL A CA 1
ATOM 608 C C . VAL A 1 72 ? 3.912 3.094 1.057 1.00 97.12 72 VAL A C 1
ATOM 610 O O . VAL A 1 72 ? 2.685 3.098 0.981 1.00 97.12 72 VAL A O 1
ATOM 613 N N . GLU A 1 73 ? 4.609 4.216 1.241 1.00 97.69 73 GLU A N 1
ATOM 614 C CA . GLU A 1 73 ? 3.985 5.538 1.363 1.00 97.69 73 GLU A CA 1
ATOM 615 C C . GLU A 1 73 ? 3.274 5.971 0.075 1.00 97.69 73 GLU A C 1
ATOM 617 O O . GLU A 1 73 ? 2.150 6.481 0.134 1.00 97.69 73 GLU A O 1
ATOM 622 N N . VAL A 1 74 ? 3.881 5.721 -1.089 1.00 97.56 74 VAL A N 1
ATOM 623 C CA . VAL A 1 74 ? 3.253 5.999 -2.389 1.00 97.56 74 VAL A CA 1
ATOM 624 C C . VAL A 1 74 ? 2.074 5.058 -2.631 1.00 97.56 74 VAL A C 1
ATOM 626 O O . VAL A 1 74 ? 1.006 5.517 -3.035 1.00 97.56 74 VAL A O 1
ATOM 629 N N . ALA A 1 75 ? 2.223 3.766 -2.329 1.00 97.06 75 ALA A N 1
ATOM 630 C CA . ALA A 1 75 ? 1.137 2.795 -2.446 1.00 97.06 75 ALA A CA 1
ATOM 631 C C . ALA A 1 75 ? -0.073 3.181 -1.579 1.00 97.06 75 ALA A C 1
ATOM 633 O O . ALA A 1 75 ? -1.205 3.187 -2.061 1.00 97.06 75 ALA A O 1
ATOM 634 N N . ALA A 1 76 ? 0.162 3.594 -0.331 1.00 97.06 76 ALA A N 1
ATOM 635 C CA . ALA A 1 76 ? -0.884 4.099 0.554 1.00 97.06 76 ALA A CA 1
ATOM 636 C C . ALA A 1 76 ? -1.530 5.387 0.017 1.00 97.06 76 ALA A C 1
ATOM 638 O O . ALA A 1 76 ? -2.742 5.539 0.107 1.00 97.06 76 ALA A O 1
ATOM 639 N N . THR A 1 77 ? -0.746 6.285 -0.590 1.00 97.06 77 THR A N 1
ATOM 640 C CA . THR A 1 77 ? -1.249 7.522 -1.220 1.00 97.06 77 THR A CA 1
ATOM 641 C C . THR A 1 77 ? -2.128 7.246 -2.448 1.00 97.06 77 THR A C 1
ATOM 643 O O . THR A 1 77 ? -2.997 8.051 -2.788 1.00 97.06 77 THR A O 1
ATOM 646 N N . LEU A 1 78 ? -1.899 6.129 -3.142 1.00 96.69 78 LEU A N 1
ATOM 647 C CA . LEU A 1 78 ? -2.692 5.689 -4.294 1.00 96.69 78 LEU A CA 1
ATOM 648 C C . LEU A 1 78 ? -3.965 4.932 -3.896 1.00 96.69 78 LEU A C 1
ATOM 650 O O . LEU A 1 78 ? -4.902 4.854 -4.689 1.00 96.69 78 LEU A O 1
ATOM 654 N N . HIS A 1 79 ? -4.002 4.336 -2.707 1.00 96.62 79 HIS A N 1
ATOM 655 C CA . HIS A 1 79 ? -5.071 3.425 -2.325 1.00 96.62 79 HIS A CA 1
ATOM 656 C C . HIS A 1 79 ? -6.305 4.184 -1.795 1.00 96.62 79 HIS A C 1
ATOM 658 O O . HIS A 1 79 ? -6.203 4.894 -0.798 1.00 96.62 79 HIS A O 1
ATOM 664 N N . PRO A 1 80 ? -7.508 3.983 -2.374 1.00 95.62 80 PRO A N 1
ATOM 665 C CA . PRO A 1 80 ? -8.694 4.789 -2.053 1.00 95.62 80 PRO A CA 1
ATOM 666 C C . PRO A 1 80 ? -9.193 4.631 -0.608 1.00 95.62 80 PRO A C 1
ATOM 668 O O . PRO A 1 80 ? -9.740 5.567 -0.034 1.00 95.62 80 PRO A O 1
ATOM 671 N N . GLU A 1 81 ? -9.015 3.450 -0.012 1.00 96.38 81 GLU A N 1
ATOM 672 C CA . GLU A 1 81 ? -9.482 3.161 1.354 1.00 96.38 81 GLU A CA 1
ATOM 673 C C . GLU A 1 81 ? -8.389 3.207 2.438 1.00 96.38 81 GLU A C 1
ATOM 675 O O . GLU A 1 81 ? -8.700 3.047 3.624 1.00 96.38 81 GLU A O 1
ATOM 680 N N . ILE A 1 82 ? -7.117 3.407 2.066 1.00 96.69 82 ILE A N 1
ATOM 681 C CA . ILE A 1 82 ? -6.021 3.490 3.038 1.00 96.69 82 ILE A CA 1
ATOM 682 C C . ILE A 1 82 ? -5.838 4.949 3.437 1.00 96.69 82 ILE A C 1
ATOM 684 O O . ILE A 1 82 ? -5.677 5.836 2.611 1.00 96.69 82 ILE A O 1
ATOM 688 N N . ASN A 1 83 ? -5.855 5.187 4.740 1.00 94.69 83 ASN A N 1
ATOM 689 C CA . ASN A 1 83 ? -5.775 6.498 5.353 1.00 94.69 83 ASN A CA 1
ATOM 690 C C . ASN A 1 83 ? -4.720 6.503 6.458 1.00 94.69 83 ASN A C 1
ATOM 692 O O . ASN A 1 83 ? -4.508 5.507 7.155 1.00 94.69 83 ASN A O 1
ATOM 696 N N . GLY A 1 84 ? -4.111 7.667 6.664 1.00 93.50 84 GLY A N 1
ATOM 697 C CA . GLY A 1 84 ? -3.047 7.885 7.639 1.00 93.50 84 GLY A CA 1
ATOM 698 C C . GLY A 1 84 ? -1.672 8.004 7.011 1.00 93.50 84 GLY A C 1
ATOM 699 O O . GLY A 1 84 ? -1.540 8.264 5.820 1.00 93.50 84 GLY A O 1
ATOM 700 N N . GLN A 1 85 ? -0.646 7.902 7.845 1.00 93.56 85 GLN A N 1
ATOM 701 C CA . GLN A 1 85 ? 0.748 8.086 7.448 1.00 93.56 85 GLN A CA 1
ATOM 702 C C . GLN A 1 85 ? 1.561 6.934 7.994 1.00 93.56 85 GLN A C 1
ATOM 704 O O . GLN A 1 85 ? 1.254 6.426 9.072 1.00 93.56 85 GLN A O 1
ATOM 709 N N . TYR A 1 86 ? 2.604 6.533 7.272 1.00 93.81 86 TYR A N 1
ATOM 710 C CA . TYR A 1 86 ? 3.507 5.505 7.760 1.00 93.81 86 TYR A CA 1
ATOM 711 C C . TYR A 1 86 ? 4.065 5.920 9.130 1.00 93.81 86 TYR A C 1
ATOM 713 O O . TYR A 1 86 ? 4.481 7.068 9.285 1.00 93.81 86 TYR A O 1
ATOM 721 N N . PRO A 1 87 ? 4.108 5.033 10.141 1.00 94.00 87 PRO A N 1
ATOM 722 C CA . PRO A 1 87 ? 3.730 3.611 10.149 1.00 94.00 87 PRO A CA 1
ATOM 723 C C . PRO A 1 87 ? 2.313 3.306 10.704 1.00 94.00 87 PRO A C 1
ATOM 725 O O . PRO A 1 87 ? 2.061 2.188 11.159 1.00 94.00 87 PRO A O 1
ATOM 728 N N . PHE A 1 88 ? 1.408 4.286 10.725 1.00 94.88 88 PHE A N 1
ATOM 729 C CA . PHE A 1 88 ? 0.091 4.265 11.377 1.00 94.88 88 PHE A CA 1
ATOM 730 C C . PHE A 1 88 ? -1.069 4.403 10.374 1.00 94.88 88 PHE A C 1
ATOM 732 O O . PHE A 1 88 ? -1.781 5.409 10.334 1.00 94.88 88 PHE A O 1
ATOM 739 N N . TYR A 1 89 ? -1.284 3.374 9.556 1.00 96.25 89 TYR A N 1
ATOM 740 C CA . TYR A 1 89 ? -2.427 3.331 8.637 1.00 96.25 89 TYR A CA 1
ATOM 741 C C . TYR A 1 89 ? -3.698 2.784 9.297 1.00 96.25 89 TYR A C 1
ATOM 743 O O . TYR A 1 89 ? -3.663 2.131 10.340 1.00 96.25 89 TYR A O 1
ATOM 751 N N . ASN A 1 90 ? -4.853 3.003 8.680 1.00 96.69 90 ASN A N 1
ATOM 752 C CA . ASN A 1 90 ? -6.142 2.448 9.103 1.00 96.69 90 ASN A CA 1
ATOM 753 C C . ASN A 1 90 ? -6.301 0.949 8.770 1.00 96.69 90 ASN A C 1
ATOM 755 O O . ASN A 1 90 ? -7.331 0.536 8.251 1.00 96.69 90 ASN A O 1
ATOM 759 N N . ILE A 1 91 ? -5.317 0.109 9.090 1.00 95.69 91 ILE A N 1
ATOM 760 C CA . ILE A 1 91 ? -5.391 -1.345 8.875 1.00 95.69 91 ILE A CA 1
ATOM 761 C C . ILE A 1 91 ? -5.553 -2.107 10.193 1.00 95.69 91 ILE A C 1
ATOM 763 O O . ILE A 1 91 ? -5.108 -1.671 11.261 1.00 95.69 91 ILE A O 1
ATOM 767 N N . SER A 1 92 ? -6.206 -3.263 10.116 1.00 93.62 92 SER A N 1
ATOM 768 C CA . SER A 1 92 ? -6.355 -4.216 11.215 1.00 93.62 92 SER A CA 1
ATOM 769 C C . SER A 1 92 ? -4.996 -4.614 11.792 1.00 93.62 92 SER A C 1
ATOM 771 O O . SER A 1 92 ? -4.047 -4.893 11.068 1.00 93.62 92 SER A O 1
ATOM 773 N N . SER A 1 93 ? -4.907 -4.734 13.119 1.00 90.81 93 SER A N 1
ATOM 774 C CA . SER A 1 93 ? -3.704 -5.269 13.770 1.00 90.81 93 SER A CA 1
ATOM 775 C C . SER A 1 93 ? -3.542 -6.787 13.609 1.00 90.81 93 SER A C 1
ATOM 777 O O . SER A 1 93 ? -2.498 -7.344 13.965 1.00 90.81 93 SER A O 1
ATOM 779 N N . ARG A 1 94 ? -4.587 -7.452 13.102 1.00 91.81 94 ARG A N 1
ATOM 780 C CA . ARG A 1 94 ? -4.581 -8.829 12.610 1.00 91.81 94 ARG A CA 1
ATOM 781 C C . ARG A 1 94 ? -4.394 -8.759 11.097 1.00 91.81 94 ARG A C 1
ATOM 783 O O . ARG A 1 94 ? -5.381 -8.579 10.385 1.00 91.81 94 ARG A O 1
ATOM 790 N N . LEU A 1 95 ? -3.134 -8.794 10.666 1.00 93.50 95 LEU A N 1
ATOM 791 C CA . LEU A 1 95 ? -2.757 -8.716 9.256 1.00 93.50 95 LEU A CA 1
ATOM 792 C C . LEU A 1 95 ? -3.270 -9.943 8.500 1.00 93.50 95 LEU A C 1
ATOM 794 O O . LEU A 1 95 ? -3.322 -11.039 9.068 1.00 93.50 95 LEU A O 1
ATOM 798 N N . THR A 1 96 ? -3.648 -9.718 7.247 1.00 94.69 96 THR A N 1
ATOM 799 C CA . THR A 1 96 ? -4.092 -10.745 6.298 1.00 94.69 96 THR A CA 1
ATOM 800 C C . THR A 1 96 ? -2.933 -11.0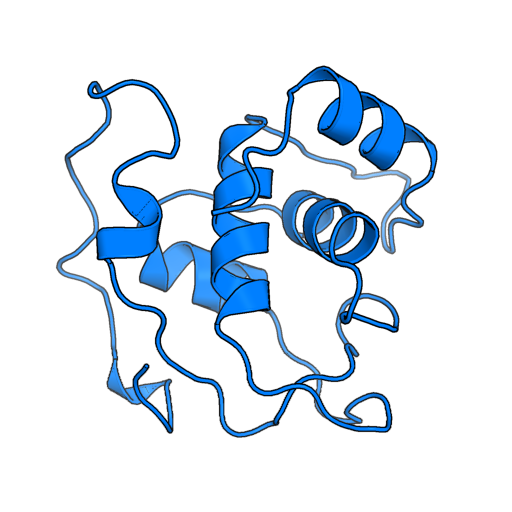83 5.374 1.00 94.69 96 THR A C 1
ATOM 802 O O . THR A 1 96 ? -2.318 -10.165 4.831 1.00 94.69 96 THR A O 1
ATOM 805 N N . GLU A 1 97 ? -2.603 -12.366 5.246 1.00 92.25 97 GLU A N 1
ATOM 806 C CA . GLU A 1 97 ? -1.658 -12.850 4.240 1.00 92.25 97 GLU A CA 1
ATOM 807 C C . GLU A 1 97 ? -2.334 -12.767 2.865 1.00 92.25 97 GLU A C 1
ATOM 809 O O . GLU A 1 97 ? -3.334 -13.459 2.658 1.00 92.25 97 GLU A O 1
ATOM 814 N N . PRO A 1 98 ? -1.851 -11.916 1.939 1.00 92.75 98 PRO A N 1
ATOM 815 C CA . PRO A 1 98 ? -2.457 -11.810 0.617 1.00 92.75 98 PRO A CA 1
ATOM 816 C C . PRO A 1 98 ? -2.176 -13.056 -0.228 1.00 92.75 98 PRO A C 1
ATOM 818 O O . PRO A 1 98 ? -1.080 -13.623 -0.156 1.00 92.75 98 PRO A O 1
ATOM 821 N N . SER A 1 99 ? -3.103 -13.428 -1.115 1.00 90.81 99 SER A N 1
ATOM 822 C CA . SER A 1 99 ? -2.858 -14.500 -2.083 1.00 90.81 99 SER A CA 1
ATOM 823 C C . SER A 1 99 ? -1.675 -14.163 -2.994 1.00 90.81 99 SER A C 1
ATOM 825 O O . SER A 1 99 ? -1.553 -13.048 -3.506 1.00 90.81 99 SER A O 1
ATOM 827 N N . VAL A 1 100 ? -0.823 -15.152 -3.275 1.00 86.75 100 VAL A N 1
ATOM 828 C CA . VAL A 1 100 ? 0.317 -14.970 -4.189 1.00 86.75 100 VAL A CA 1
ATOM 829 C C . VAL A 1 100 ? -0.130 -14.700 -5.626 1.00 86.75 100 VAL A C 1
ATOM 831 O O . VAL A 1 100 ? 0.599 -14.047 -6.370 1.00 86.75 100 VAL A O 1
ATOM 834 N N . SER A 1 101 ? -1.344 -15.107 -6.007 1.00 88.69 101 SER A N 1
ATOM 835 C CA . SER A 1 101 ? -1.895 -14.787 -7.330 1.00 88.69 101 SER A CA 1
ATOM 836 C C . SER A 1 101 ? -2.007 -13.277 -7.584 1.00 88.69 101 SER A C 1
ATOM 838 O O . SER A 1 101 ? -1.993 -12.840 -8.731 1.00 88.69 101 SER A O 1
ATOM 840 N N . ARG A 1 102 ? -2.024 -12.446 -6.529 1.00 90.25 102 ARG A N 1
ATOM 841 C CA . ARG A 1 102 ? -1.978 -10.981 -6.662 1.00 90.25 102 ARG A CA 1
ATOM 842 C C . ARG A 1 102 ? -0.699 -10.466 -7.325 1.00 90.25 102 ARG A C 1
ATOM 844 O O . ARG A 1 102 ? -0.709 -9.386 -7.904 1.00 90.25 102 ARG A O 1
ATOM 851 N N . LEU A 1 103 ? 0.386 -11.238 -7.269 1.00 88.69 103 LEU A N 1
ATOM 852 C CA . LEU A 1 103 ? 1.676 -10.884 -7.864 1.00 88.69 103 LEU A CA 1
ATOM 853 C C . LEU A 1 103 ? 1.794 -11.274 -9.342 1.00 88.69 103 LEU A C 1
ATOM 855 O O . LEU A 1 103 ? 2.707 -10.794 -10.006 1.00 88.69 103 LEU A O 1
ATOM 859 N N . GLU A 1 104 ? 0.898 -12.116 -9.870 1.00 84.00 104 GLU A N 1
ATOM 860 C CA . GLU A 1 104 ? 1.038 -12.725 -11.207 1.00 84.00 104 GLU A CA 1
ATOM 861 C C . GLU A 1 104 ? 1.092 -11.704 -12.352 1.00 84.00 104 GLU A C 1
ATOM 863 O O . GLU A 1 104 ? 1.655 -11.999 -13.401 1.00 84.00 104 GLU A O 1
ATOM 868 N N . ASN A 1 105 ? 0.557 -10.498 -12.143 1.00 75.81 105 ASN A N 1
ATOM 869 C CA . ASN A 1 105 ? 0.498 -9.440 -13.156 1.00 75.81 105 ASN A CA 1
ATOM 870 C C . ASN A 1 105 ? 1.381 -8.223 -12.824 1.00 75.81 105 ASN A C 1
ATOM 872 O O . ASN A 1 105 ? 1.210 -7.158 -13.422 1.00 75.81 105 ASN A O 1
ATOM 876 N N . ILE A 1 106 ? 2.297 -8.343 -11.855 1.00 81.94 106 ILE A N 1
ATOM 877 C CA . ILE A 1 106 ? 3.171 -7.240 -11.442 1.00 81.94 106 ILE A CA 1
ATOM 878 C C . ILE A 1 106 ? 4.589 -7.451 -11.985 1.00 81.94 106 ILE A C 1
ATOM 880 O O . ILE A 1 106 ? 5.383 -8.191 -11.406 1.00 81.94 106 ILE A O 1
ATOM 884 N N . GLY A 1 107 ? 4.910 -6.732 -13.062 1.00 65.25 107 GLY A N 1
ATOM 885 C CA . GLY A 1 107 ? 6.243 -6.701 -13.669 1.00 65.25 107 GLY A CA 1
ATOM 886 C C . GLY A 1 107 ? 6.476 -7.775 -14.735 1.00 65.25 107 GLY A C 1
ATOM 887 O O . GLY A 1 107 ? 5.665 -8.678 -14.932 1.00 65.25 107 GLY A O 1
ATOM 888 N N . GLU A 1 108 ? 7.582 -7.641 -15.468 1.00 50.41 108 GLU A N 1
ATOM 889 C CA . GLU A 1 108 ? 7.982 -8.601 -16.501 1.00 50.41 108 GLU A CA 1
ATOM 890 C C . GLU A 1 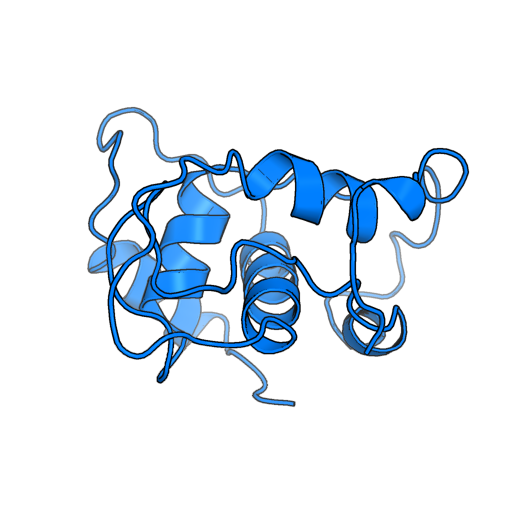108 ? 8.355 -9.977 -15.901 1.00 50.41 108 GLU A C 1
ATOM 892 O O . GLU A 1 108 ? 8.856 -10.049 -14.773 1.00 50.41 108 GLU A O 1
ATOM 897 N N . PRO A 1 109 ? 8.164 -11.084 -16.648 1.00 48.59 109 PRO A N 1
ATOM 898 C CA . PRO A 1 109 ? 8.348 -12.460 -16.164 1.00 48.59 109 PRO A CA 1
ATOM 899 C C . PRO A 1 109 ? 9.786 -12.860 -15.755 1.00 48.59 109 PRO A C 1
ATOM 901 O O . PRO A 1 109 ? 10.008 -14.004 -15.368 1.00 48.59 109 PRO A O 1
ATOM 904 N N . GLU A 1 110 ? 10.772 -11.961 -15.781 1.00 42.72 110 GLU A N 1
ATOM 905 C CA . GLU A 1 110 ? 12.197 -12.292 -15.597 1.00 42.72 110 GLU A CA 1
ATOM 906 C C . GLU A 1 110 ? 12.738 -12.254 -14.156 1.00 42.72 110 GLU A C 1
ATOM 908 O O . GLU A 1 110 ? 13.942 -12.356 -13.932 1.00 42.72 110 GLU A O 1
ATOM 913 N N . HIS A 1 111 ? 11.887 -12.203 -13.131 1.00 45.16 111 HIS A N 1
ATOM 914 C CA . HIS A 1 111 ? 12.372 -12.314 -11.748 1.00 45.16 111 HIS A CA 1
ATOM 915 C C . HIS A 1 111 ? 11.601 -13.307 -10.881 1.00 45.16 111 HIS A C 1
ATOM 917 O O . HIS A 1 111 ? 11.498 -13.146 -9.661 1.00 45.16 111 HIS A O 1
ATOM 923 N N . SER A 1 112 ? 11.102 -14.379 -11.488 1.00 44.47 112 SER A N 1
ATOM 924 C CA . SER A 1 112 ? 10.667 -15.566 -10.763 1.00 44.47 112 SER A CA 1
ATOM 925 C C . SER A 1 112 ? 11.879 -16.398 -10.339 1.00 44.47 112 SER A C 1
ATOM 927 O O . SER A 1 112 ? 12.110 -17.472 -10.882 1.00 44.47 112 SER A O 1
ATOM 929 N N . ASN A 1 113 ? 12.689 -15.917 -9.396 1.00 49.88 113 ASN A N 1
ATOM 930 C CA . ASN A 1 113 ? 13.451 -16.812 -8.528 1.00 49.88 113 ASN A CA 1
ATOM 931 C C . ASN A 1 113 ? 14.050 -16.085 -7.323 1.00 49.88 113 ASN A C 1
ATOM 933 O O . ASN A 1 113 ? 14.451 -14.928 -7.395 1.00 49.88 113 ASN A O 1
ATOM 937 N N . THR A 1 114 ? 14.163 -16.837 -6.227 1.00 45.97 114 THR A N 1
ATOM 938 C CA . THR A 1 114 ? 14.907 -16.544 -4.987 1.00 45.97 114 THR A CA 1
ATOM 939 C C . THR A 1 114 ? 14.309 -15.542 -3.990 1.00 45.97 114 THR A C 1
ATOM 941 O O . THR A 1 114 ? 14.773 -14.420 -3.859 1.00 45.97 114 THR A O 1
ATOM 944 N N . ASN A 1 115 ? 13.336 -16.019 -3.195 1.00 46.41 115 ASN A N 1
ATOM 945 C CA . ASN A 1 115 ? 13.338 -15.945 -1.709 1.00 46.41 115 ASN A CA 1
ATOM 946 C C . ASN A 1 115 ? 12.058 -16.514 -1.048 1.00 46.41 115 ASN A C 1
ATOM 948 O O . ASN A 1 115 ? 11.911 -16.445 0.171 1.00 46.41 115 ASN A O 1
ATOM 952 N N . ARG A 1 116 ? 11.158 -17.154 -1.810 1.00 52.34 116 ARG A N 1
ATOM 953 C CA . ARG A 1 116 ? 9.900 -17.735 -1.294 1.00 52.34 116 ARG A CA 1
ATOM 954 C C . ARG A 1 116 ? 10.096 -18.788 -0.185 1.00 52.34 116 ARG A C 1
ATOM 956 O O . ARG A 1 116 ? 9.234 -18.940 0.667 1.00 52.34 116 ARG A O 1
ATOM 963 N N . ASN A 1 117 ? 11.269 -19.427 -0.122 1.00 49.69 117 ASN A N 1
ATOM 964 C CA . ASN A 1 117 ? 11.628 -20.401 0.922 1.00 49.69 117 ASN A CA 1
ATOM 965 C C . ASN A 1 117 ? 11.860 -19.793 2.323 1.00 49.69 117 ASN A C 1
ATOM 967 O O . ASN A 1 117 ? 12.182 -20.532 3.249 1.00 49.69 117 ASN A O 1
ATOM 971 N N . LYS A 1 118 ? 11.742 -18.468 2.494 1.00 54.47 118 LYS A N 1
ATOM 972 C CA . LYS A 1 118 ? 11.869 -17.790 3.799 1.00 54.47 118 LYS A CA 1
ATOM 973 C C . LYS A 1 118 ? 10.576 -17.129 4.282 1.00 54.47 118 LYS A C 1
ATOM 975 O O . LYS A 1 118 ? 10.608 -16.483 5.326 1.00 54.47 118 LYS A O 1
ATOM 980 N N . HIS A 1 119 ? 9.475 -17.277 3.545 1.00 66.50 119 HIS A N 1
ATOM 981 C CA . HIS A 1 119 ? 8.187 -16.728 3.946 1.00 66.50 119 HIS A CA 1
ATOM 982 C C . HIS A 1 119 ? 7.682 -17.419 5.219 1.00 66.50 119 HIS A C 1
ATOM 984 O O . HIS A 1 119 ? 7.505 -18.638 5.226 1.00 66.50 119 HIS A O 1
ATOM 990 N N . LYS A 1 120 ? 7.460 -16.664 6.297 1.00 72.19 120 LYS A N 1
ATOM 991 C CA . LYS A 1 120 ? 6.879 -17.165 7.544 1.00 72.19 120 LYS A CA 1
ATOM 992 C C . LYS A 1 120 ? 5.436 -16.690 7.638 1.00 72.19 120 LYS A C 1
ATOM 994 O O . LYS A 1 120 ? 5.146 -15.666 8.252 1.00 72.19 120 LYS A O 1
ATOM 999 N N . SER A 1 121 ? 4.517 -17.479 7.090 1.00 72.88 121 SER A N 1
ATOM 1000 C CA . SER A 1 121 ? 3.070 -17.219 7.163 1.00 72.88 121 SER A CA 1
ATOM 1001 C C . SER A 1 121 ? 2.558 -17.036 8.600 1.00 72.88 121 SER A C 1
ATOM 1003 O O . SER A 1 121 ? 1.599 -16.309 8.837 1.00 72.88 121 SER A O 1
ATOM 1005 N N . GLU A 1 122 ? 3.263 -17.593 9.593 1.00 71.50 122 GLU A N 1
ATOM 1006 C CA . GLU A 1 122 ? 2.987 -17.447 11.032 1.00 71.50 122 GLU A CA 1
ATOM 1007 C C . GLU A 1 122 ? 2.882 -15.989 11.527 1.00 71.50 122 GLU A C 1
ATOM 1009 O O . GLU A 1 122 ? 2.304 -15.736 12.588 1.00 71.50 122 GLU A O 1
ATOM 1014 N N . ILE A 1 123 ? 3.431 -15.010 10.795 1.00 76.88 123 ILE A N 1
ATOM 1015 C CA . ILE A 1 123 ? 3.309 -13.587 11.154 1.00 76.88 123 ILE A CA 1
ATOM 1016 C C . ILE A 1 123 ? 1.906 -13.023 10.875 1.00 76.88 123 ILE A C 1
ATOM 1018 O O . ILE A 1 123 ? 1.517 -12.007 11.469 1.00 76.88 123 ILE A O 1
ATOM 1022 N N . TYR A 1 124 ? 1.146 -13.669 9.989 1.00 78.25 124 TYR A N 1
ATOM 1023 C CA . TYR A 1 124 ? -0.212 -13.291 9.631 1.00 78.25 124 TYR A CA 1
ATOM 1024 C C . TYR A 1 124 ? -1.222 -14.004 10.525 1.00 78.25 124 TYR A C 1
ATOM 1026 O O . TYR A 1 124 ? -1.047 -15.138 10.959 1.00 78.25 124 TYR A O 1
ATOM 1034 N N . LYS A 1 125 ? -2.304 -13.296 10.855 1.00 83.31 125 LYS A N 1
ATOM 1035 C CA . LYS A 1 125 ? -3.366 -13.829 11.728 1.00 83.31 125 LYS A CA 1
ATOM 1036 C C . LYS A 1 125 ? -4.594 -14.275 10.947 1.00 83.31 125 LYS A C 1
ATOM 1038 O O . LYS A 1 125 ? -5.508 -14.840 11.541 1.00 83.31 125 LYS A O 1
ATOM 1043 N N . LEU A 1 126 ? -4.640 -13.928 9.668 1.00 80.94 126 LEU A N 1
ATOM 1044 C CA . LEU A 1 126 ? -5.722 -14.166 8.728 1.00 80.94 126 LEU A CA 1
ATOM 1045 C C . LEU A 1 126 ? -5.090 -14.499 7.375 1.00 80.94 126 LEU A C 1
ATOM 1047 O O . LEU A 1 126 ? -3.988 -14.033 7.093 1.00 80.94 126 LEU A O 1
ATOM 1051 N N . HIS A 1 127 ? -5.810 -15.251 6.556 1.00 83.31 127 HIS A N 1
ATOM 1052 C CA . HIS A 1 127 ? -5.450 -15.547 5.173 1.00 83.31 127 HIS A CA 1
ATOM 1053 C C . HIS A 1 127 ? -6.600 -15.053 4.298 1.00 83.31 127 HIS A C 1
ATOM 1055 O O . HIS A 1 127 ? -7.751 -15.070 4.751 1.00 83.31 127 HIS A O 1
ATOM 1061 N N . GLU A 1 128 ? -6.261 -14.542 3.121 1.00 84.56 128 GLU A N 1
ATOM 1062 C CA . GLU A 1 128 ? -7.221 -14.055 2.127 1.00 84.56 128 GLU A CA 1
ATOM 1063 C C . GLU A 1 128 ? -8.118 -15.155 1.543 1.00 84.56 128 GLU A C 1
ATOM 1065 O O . GLU A 1 128 ? -7.624 -16.287 1.335 1.00 84.56 128 GLU A O 1
#

Secondary structure (DSSP, 8-state):
-----HHHHHHHHHH---SSTTS---S-HHHHHHHHHHHHTSPBPSS--SS---HHHHHHHHHSS---HHHHHHHHHH-TT--EETTEESB-SS-EE--GGGGTTSS-GGG--S-GGG--GGG-SEE-

Organism: NCBI:txid139438

pLDDT: mean 86.59, std 14.34, range [42.72, 97.69]